Protein AF-A0AB73FCL3-F1 (afdb_monomer_lite)

Radius of gyration: 13.41 Å; chains: 1; bounding box: 34×9×31 Å

Structure (mmCIF, N/CA/C/O backbone):
data_AF-A0AB73FCL3-F1
#
_entry.id   AF-A0AB73FCL3-F1
#
loop_
_atom_site.group_PDB
_atom_site.id
_atom_site.type_symbol
_atom_site.label_atom_id
_atom_site.label_alt_id
_atom_site.label_comp_id
_atom_site.label_asym_id
_atom_site.label_entity_id
_atom_site.label_seq_id
_atom_site.pdbx_PDB_ins_code
_atom_site.Cartn_x
_atom_site.Cartn_y
_atom_site.Cartn_z
_atom_site.occupancy
_atom_site.B_iso_or_equiv
_atom_site.auth_seq_id
_atom_site.auth_comp_id
_atom_site.auth_asym_id
_atom_site.auth_atom_id
_atom_site.pdbx_PDB_model_num
ATOM 1 N N . MET A 1 1 ? -24.362 1.596 17.472 1.00 70.00 1 MET A N 1
ATOM 2 C CA . MET A 1 1 ? -23.476 1.271 16.341 1.00 70.00 1 MET A CA 1
ATOM 3 C C . MET A 1 1 ? -22.263 2.156 16.466 1.00 70.00 1 MET A C 1
ATOM 5 O O . MET A 1 1 ? -22.431 3.367 16.587 1.00 70.00 1 MET A O 1
ATOM 9 N N . LYS A 1 2 ? -21.080 1.560 16.580 1.00 84.81 2 LYS A N 1
ATOM 10 C CA . LYS A 1 2 ? -19.834 2.318 16.681 1.00 84.81 2 LYS A CA 1
ATOM 11 C C . LYS A 1 2 ? -19.233 2.363 15.283 1.00 84.81 2 LYS A C 1
ATOM 13 O O . LYS A 1 2 ? -18.978 1.319 14.697 1.00 84.81 2 LYS A O 1
ATOM 18 N N . THR A 1 3 ? -19.034 3.560 14.745 1.00 86.81 3 THR A N 1
ATOM 19 C CA . THR A 1 3 ? -18.322 3.718 13.475 1.00 86.81 3 THR A CA 1
ATOM 20 C C . THR A 1 3 ? -16.827 3.749 13.767 1.00 86.81 3 THR A C 1
ATOM 22 O O . THR A 1 3 ? -16.348 4.601 14.518 1.00 86.81 3 THR A O 1
ATOM 25 N N . VAL A 1 4 ? -16.091 2.793 13.207 1.00 93.81 4 VAL A N 1
ATOM 26 C CA . VAL A 1 4 ? 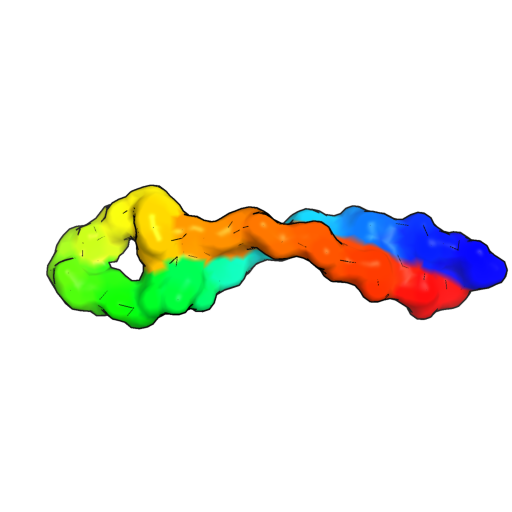-14.629 2.727 13.279 1.00 93.81 4 VAL A CA 1
ATOM 27 C C . VAL A 1 4 ? -14.067 3.116 11.919 1.00 93.81 4 VAL A C 1
ATOM 29 O O . VAL A 1 4 ? -14.490 2.593 10.892 1.00 93.81 4 VAL A O 1
ATOM 32 N N . ILE A 1 5 ? -13.099 4.032 11.901 1.00 93.94 5 ILE A N 1
ATOM 33 C CA . ILE A 1 5 ? -12.404 4.409 10.667 1.00 93.94 5 ILE A CA 1
ATOM 34 C C . ILE A 1 5 ? -11.227 3.458 10.469 1.00 93.94 5 ILE A C 1
ATOM 36 O O . ILE A 1 5 ? -10.264 3.475 11.236 1.00 93.94 5 ILE A O 1
ATOM 40 N N . ASN A 1 6 ? -11.288 2.650 9.417 1.00 93.56 6 ASN A N 1
ATOM 41 C CA . ASN A 1 6 ? -10.199 1.787 8.991 1.00 93.56 6 ASN A CA 1
ATOM 42 C C . ASN A 1 6 ? -9.338 2.502 7.942 1.00 93.56 6 ASN A C 1
ATOM 44 O O . ASN A 1 6 ? -9.804 2.785 6.837 1.00 93.56 6 ASN A O 1
ATOM 48 N N . GLN A 1 7 ? -8.081 2.785 8.279 1.00 96.31 7 GLN A N 1
ATOM 49 C CA . GLN A 1 7 ? -7.110 3.336 7.335 1.00 96.31 7 GLN A CA 1
ATOM 50 C C . GLN A 1 7 ? 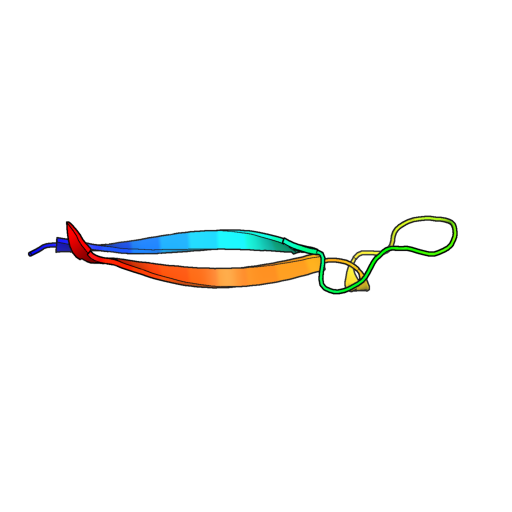-6.379 2.195 6.625 1.00 96.31 7 GLN A C 1
ATOM 52 O O . GLN A 1 7 ? -5.737 1.368 7.270 1.00 96.31 7 GLN A O 1
ATOM 57 N N . ARG A 1 8 ? -6.440 2.161 5.293 1.00 95.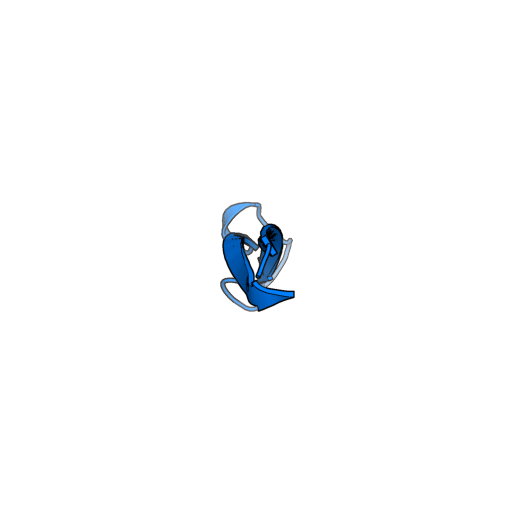31 8 ARG A N 1
ATOM 58 C CA . ARG A 1 8 ? -5.796 1.129 4.470 1.00 95.31 8 ARG A CA 1
ATOM 59 C C . ARG A 1 8 ? -4.865 1.740 3.432 1.00 95.31 8 ARG A C 1
ATOM 61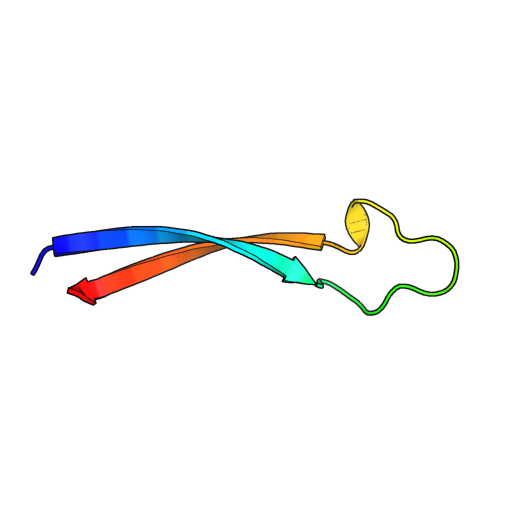 O O . ARG A 1 8 ? -5.172 2.775 2.849 1.00 95.31 8 ARG A O 1
ATOM 68 N N . ILE A 1 9 ? -3.749 1.063 3.170 1.00 95.88 9 ILE A N 1
ATOM 69 C CA . ILE A 1 9 ? -2.873 1.357 2.033 1.00 95.88 9 ILE A CA 1
ATOM 70 C C . ILE A 1 9 ? -3.279 0.421 0.897 1.00 95.88 9 ILE A C 1
ATOM 72 O O . ILE A 1 9 ? -3.260 -0.798 1.059 1.00 95.88 9 ILE A O 1
ATOM 76 N N . VAL A 1 10 ? -3.661 0.983 -0.243 1.00 95.75 10 VAL A N 1
ATOM 77 C CA . VAL A 1 10 ? -4.103 0.235 -1.424 1.00 95.75 10 VAL A CA 1
ATOM 78 C C . VAL A 1 10 ? -3.191 0.510 -2.609 1.00 95.75 10 VAL A C 1
ATOM 80 O O . VAL A 1 10 ? -2.589 1.578 -2.712 1.00 95.75 10 VAL A O 1
ATOM 83 N N . LEU A 1 11 ? -3.112 -0.446 -3.533 1.00 95.50 11 LEU A N 1
ATOM 84 C CA . LEU A 1 11 ? -2.449 -0.239 -4.817 1.00 95.50 11 LEU A CA 1
ATOM 85 C C . LEU A 1 11 ? -3.310 0.669 -5.699 1.00 95.50 11 LEU A C 1
ATOM 87 O O . LEU A 1 11 ? -4.428 0.314 -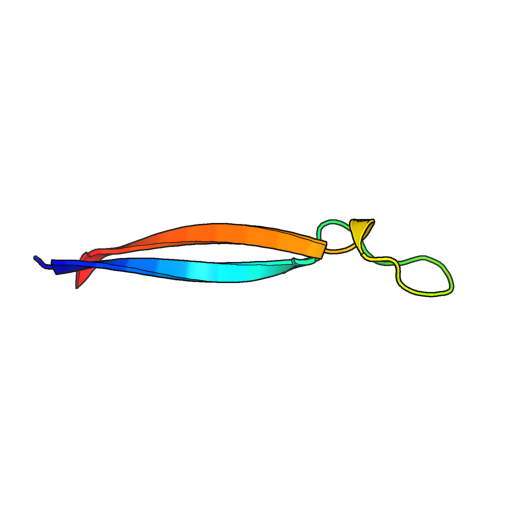6.064 1.00 95.50 11 LEU A O 1
ATOM 91 N N . ALA A 1 12 ? -2.769 1.821 -6.078 1.00 92.50 12 ALA A N 1
ATOM 92 C CA . ALA A 1 12 ? -3.393 2.738 -7.025 1.00 92.50 12 ALA A CA 1
ATOM 93 C C . ALA A 1 12 ? -3.277 2.232 -8.467 1.00 92.50 12 ALA A C 1
ATOM 95 O O . ALA A 1 12 ? -4.185 2.410 -9.280 1.00 92.50 12 ALA A O 1
ATOM 96 N N . LYS A 1 13 ? -2.135 1.619 -8.789 1.00 91.00 13 LYS A N 1
ATOM 97 C CA . LYS A 1 13 ? -1.822 1.038 -10.094 1.00 91.00 13 LYS A CA 1
ATOM 98 C C . LYS A 1 13 ? -0.809 -0.088 -9.902 1.00 91.00 13 LYS A C 1
ATOM 100 O O . LYS A 1 13 ? -0.018 -0.062 -8.966 1.00 91.00 13 LYS A O 1
ATOM 105 N N . ARG A 1 14 ? -0.812 -1.077 -10.802 1.00 91.62 14 ARG A N 1
ATOM 106 C CA . ARG A 1 14 ? 0.278 -2.060 -10.858 1.00 91.62 14 ARG A CA 1
ATOM 107 C C . ARG A 1 14 ? 1.579 -1.345 -11.254 1.00 91.62 14 ARG A C 1
ATOM 109 O O . ARG A 1 14 ? 1.588 -0.726 -12.326 1.00 91.62 14 ARG A O 1
ATOM 116 N N . PRO A 1 15 ? 2.642 -1.421 -10.437 1.00 90.31 15 PRO A N 1
ATOM 117 C CA . PRO A 1 15 ? 3.915 -0.807 -10.778 1.00 90.31 15 PRO A CA 1
ATOM 118 C C . PRO A 1 15 ? 4.501 -1.473 -12.025 1.00 90.31 15 PRO A C 1
ATOM 120 O O . PRO A 1 15 ? 4.364 -2.681 -12.230 1.00 90.31 15 PRO A O 1
ATOM 123 N N . VAL A 1 16 ? 5.150 -0.671 -12.867 1.00 92.31 16 VAL A N 1
ATOM 124 C CA . VAL A 1 16 ? 5.952 -1.150 -13.997 1.00 92.31 16 VAL A CA 1
ATOM 125 C C . VAL A 1 16 ? 7.382 -0.696 -13.740 1.00 92.31 16 VAL A C 1
ATOM 127 O O . VAL A 1 16 ? 7.659 0.502 -13.770 1.00 92.31 16 VAL A O 1
ATOM 130 N N . GLY A 1 17 ? 8.273 -1.649 -13.466 1.00 92.69 17 GLY A N 1
ATOM 131 C CA . GLY A 1 17 ? 9.626 -1.369 -12.985 1.00 92.69 17 GLY A CA 1
ATOM 132 C C . GLY A 1 17 ? 9.681 -1.243 -11.462 1.00 92.69 17 GLY A C 1
ATOM 133 O O . GLY A 1 17 ? 8.941 -1.926 -10.753 1.00 92.69 17 GLY A O 1
ATOM 134 N N . GLU A 1 18 ? 10.581 -0.398 -10.960 1.00 95.69 18 GLU A N 1
ATOM 135 C CA . GLU A 1 18 ? 10.743 -0.187 -9.521 1.00 95.69 18 GLU A CA 1
ATOM 136 C C . GLU A 1 18 ? 9.504 0.510 -8.923 1.00 95.69 18 GLU A C 1
ATOM 138 O O . GLU A 1 18 ? 9.066 1.535 -9.461 1.00 95.69 18 GLU A O 1
ATOM 143 N N . PRO A 1 19 ? 8.921 -0.028 -7.836 1.00 94.69 19 PRO A N 1
ATOM 144 C CA . PRO A 1 19 ? 7.733 0.543 -7.219 1.00 94.69 19 PRO A CA 1
ATOM 145 C C . PRO A 1 19 ? 8.017 1.915 -6.601 1.00 94.69 19 PRO A C 1
ATOM 147 O O . PRO A 1 19 ? 9.027 2.136 -5.936 1.00 94.69 19 PRO A O 1
ATOM 150 N N . LYS A 1 20 ? 7.078 2.840 -6.794 1.00 94.94 20 LYS A N 1
ATOM 151 C CA . LYS A 1 20 ? 7.126 4.220 -6.308 1.00 94.94 20 LYS A CA 1
ATOM 152 C C . LYS A 1 20 ? 6.027 4.463 -5.287 1.00 94.94 20 LYS A C 1
ATOM 154 O O . LYS A 1 20 ? 4.993 3.804 -5.287 1.00 94.94 20 LYS A O 1
ATOM 159 N N . HIS A 1 21 ? 6.195 5.497 -4.465 1.00 93.25 21 HIS A N 1
ATOM 160 C CA . HIS A 1 21 ? 5.156 5.904 -3.514 1.00 93.25 21 HIS A CA 1
ATOM 161 C C . HIS A 1 21 ? 3.814 6.215 -4.206 1.00 93.25 21 HIS A C 1
ATOM 163 O O . HIS A 1 21 ? 2.755 5.908 -3.673 1.00 93.25 21 HIS A O 1
ATOM 169 N N . SER A 1 22 ? 3.858 6.739 -5.437 1.00 92.69 22 SER A N 1
ATOM 170 C CA . SER A 1 22 ? 2.677 7.012 -6.268 1.00 92.69 22 SER A CA 1
ATOM 171 C C . SER A 1 22 ? 1.891 5.769 -6.699 1.00 92.69 22 SER A C 1
ATOM 173 O O . SER A 1 22 ? 0.758 5.907 -7.160 1.00 92.69 22 SER A O 1
ATOM 175 N N . ASP A 1 23 ? 2.471 4.571 -6.583 1.00 95.12 23 ASP A N 1
ATOM 176 C CA . ASP A 1 23 ? 1.774 3.315 -6.879 1.00 95.12 23 ASP A CA 1
ATOM 177 C C . ASP A 1 23 ? 0.817 2.908 -5.749 1.00 95.12 23 ASP A C 1
ATOM 179 O O . ASP A 1 23 ? 0.004 1.999 -5.927 1.00 95.12 23 ASP A O 1
ATOM 183 N N . PHE A 1 24 ? 0.856 3.618 -4.617 1.00 95.69 24 PHE A N 1
ATOM 184 C CA . PHE A 1 24 ? 0.021 3.382 -3.446 1.00 95.69 24 PHE A CA 1
ATOM 185 C C . PHE A 1 24 ? -0.861 4.596 -3.127 1.00 95.69 24 PHE A C 1
ATOM 187 O O . PHE A 1 24 ? -0.530 5.741 -3.438 1.00 95.69 24 PHE A O 1
ATOM 194 N N . ARG A 1 25 ? -2.008 4.349 -2.492 1.00 96.12 25 ARG A N 1
ATOM 195 C CA . ARG A 1 25 ? -2.922 5.366 -1.952 1.00 96.12 25 ARG A CA 1
ATOM 196 C C . ARG A 1 25 ? -3.349 4.978 -0.547 1.00 96.12 25 ARG A C 1
ATOM 198 O O . ARG A 1 25 ? -3.462 3.796 -0.240 1.00 96.12 25 ARG A O 1
ATOM 205 N N . ILE A 1 26 ? -3.611 5.979 0.283 1.00 95.50 26 ILE A N 1
ATOM 206 C CA . ILE A 1 26 ? -4.217 5.787 1.600 1.00 95.50 26 ILE A CA 1
ATOM 207 C C . ILE A 1 26 ? -5.713 6.044 1.455 1.00 95.50 26 ILE A C 1
ATOM 209 O O . ILE A 1 26 ? -6.116 7.094 0.960 1.00 95.50 26 ILE A O 1
ATOM 213 N N . GLU A 1 27 ? -6.526 5.091 1.889 1.00 95.62 27 GLU A N 1
ATOM 214 C CA . GLU A 1 27 ? -7.979 5.210 1.926 1.00 95.62 27 GLU A CA 1
ATOM 215 C C . GLU A 1 27 ? -8.477 5.065 3.361 1.00 95.62 27 GLU A C 1
ATOM 217 O O . GLU A 1 27 ? -7.930 4.294 4.149 1.00 95.62 27 GLU A O 1
ATOM 222 N N . GLN A 1 28 ? -9.534 5.801 3.692 1.00 95.88 28 GLN A N 1
ATOM 223 C CA . GLN A 1 28 ? -10.243 5.687 4.961 1.00 95.88 28 GLN A CA 1
ATOM 224 C C . GLN A 1 28 ? -11.614 5.077 4.683 1.00 95.88 28 GLN A C 1
ATOM 226 O O . GLN A 1 28 ? -12.350 5.578 3.836 1.00 95.88 28 GLN A O 1
ATOM 231 N N . VAL A 1 29 ? -11.937 3.978 5.359 1.00 94.69 29 VAL A N 1
ATOM 232 C CA . VAL A 1 29 ? -13.204 3.261 5.197 1.00 94.69 29 VAL A CA 1
ATOM 233 C C . VAL A 1 29 ? -13.921 3.230 6.534 1.00 94.69 29 VAL A C 1
ATOM 235 O O . VAL A 1 29 ? -13.357 2.778 7.528 1.00 94.69 29 VAL A O 1
ATOM 238 N N . GLU A 1 30 ? -15.166 3.687 6.554 1.00 94.69 30 GLU A N 1
ATOM 239 C CA . GLU A 1 30 ? -16.032 3.555 7.720 1.00 94.69 30 GLU A CA 1
ATOM 240 C C . GLU A 1 30 ? -16.530 2.113 7.835 1.00 94.69 30 GLU A C 1
ATOM 242 O O . GLU A 1 30 ? -17.129 1.562 6.909 1.00 94.69 30 GLU A O 1
ATOM 247 N N . LEU A 1 31 ? -16.260 1.490 8.978 1.00 91.69 31 LEU A N 1
ATOM 248 C CA . LEU A 1 31 ? -16.796 0.194 9.358 1.00 91.69 31 LEU A CA 1
ATOM 249 C C . LEU A 1 31 ? -17.847 0.424 10.439 1.00 91.69 31 LEU A C 1
ATOM 251 O O . LEU A 1 31 ? -17.555 1.019 11.477 1.00 91.69 31 LEU A O 1
ATOM 255 N N . ASN A 1 32 ? -19.068 -0.034 10.181 1.00 85.19 32 ASN A N 1
ATOM 256 C CA . ASN A 1 32 ? -20.135 -0.015 11.171 1.00 85.19 32 ASN A CA 1
ATOM 257 C C . ASN A 1 32 ? -20.106 -1.344 11.931 1.00 85.19 32 ASN A C 1
ATOM 259 O O . ASN A 1 32 ? -20.360 -2.388 11.330 1.00 85.19 32 ASN A O 1
ATOM 263 N N . GLU A 1 33 ? -19.765 -1.283 13.221 1.00 66.25 33 GLU A N 1
ATOM 264 C CA . GLU A 1 33 ? -19.896 -2.393 14.180 1.00 66.25 33 GLU A CA 1
ATOM 265 C C . GLU A 1 33 ? -21.315 -2.481 14.760 1.00 66.25 33 GLU A C 1
ATOM 267 O O . GLU A 1 33 ? -21.881 -1.426 15.174 1.00 66.25 33 GLU A O 1
#

Sequence (33 aa):
MKTVINQRIVLAKRPVGEPKHSDFRIEQVELNE

pLDDT: mean 91.81, std 6.7, range [66.25, 96.31]

InterPro domains:
  IPR011032 GroES-like superfamily [SSF50129] (4-32)

Organism: Acinetobacter baumannii (NCBI:txid470)

Secondary structure (DSSP, 8-state):
--EEEEEEEEESS--SSS--GGGEEEEEEEEE-

Foldseek 3Di:
DDWDWDKDKDQPDDDDP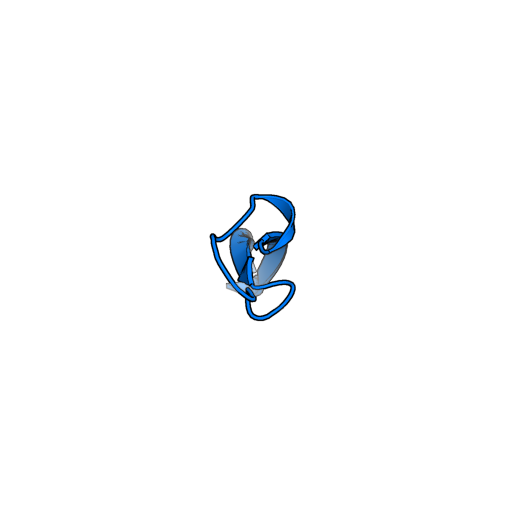DDDPVRIDIDIDIDDD